Protein AF-A0AA35VMH3-F1 (afdb_monomer_lite)

Foldseek 3Di:
DVLVVLVVPDDAPPVDPPPWEFPDKDWDDFDDDPPDTKIKIWTFTHPVRDTDIDIPSCVSSDDVRNLVNVLVRVVVVCVVCVRVNVSSVVVVVVVVVVVVVVVVVVVVVVVVVVVPPD

Organism: Lactuca saligna (NCBI:txid75948)

Secondary structure (DSSP, 8-state):
-HHHHHHHHS---TT---SS-EEEEEEEEEEE-SSSEEEEEEEEETTTTEEEEEEGGGGGGS-HHHHHHHHHHHGGGTTTSHHHHHHHHHHHHHHHHHHHHHHHHHHHHHHHHHTS--

Sequence (118 aa):
MLFSFYLKYRKPQFKTLSLKNIVALNVYAHVSTENFINIKFKGFRGASRTEDEFTLADLPCMIPYDWISVFLIVLKDENTYEPVVAHLKRMLICYIHEVAKNGYRNSVRSEEKSGSEG

Structure (mmCIF, N/CA/C/O backbone):
data_AF-A0AA35VMH3-F1
#
_entry.id   AF-A0AA35VMH3-F1
#
loop_
_atom_site.group_PDB
_atom_site.id
_atom_site.type_symbol
_atom_site.label_atom_id
_atom_site.label_alt_id
_atom_site.label_comp_id
_atom_site.label_asym_id
_atom_site.label_entity_id
_atom_site.label_seq_id
_atom_site.pdbx_PDB_ins_code
_atom_site.Cartn_x
_atom_site.Cartn_y
_atom_site.Cartn_z
_atom_site.occupancy
_atom_site.B_iso_or_equiv
_atom_site.auth_seq_id
_atom_site.auth_comp_id
_atom_site.auth_asym_id
_atom_site.auth_atom_id
_atom_site.pdbx_PDB_model_num
ATOM 1 N N . MET A 1 1 ? 6.468 -16.378 -5.396 1.00 56.69 1 MET A N 1
ATOM 2 C CA . MET A 1 1 ? 6.722 -15.045 -4.802 1.00 56.69 1 MET A CA 1
ATOM 3 C C . MET A 1 1 ? 5.386 -14.347 -4.599 1.00 56.69 1 MET A C 1
ATOM 5 O O . MET A 1 1 ? 4.541 -14.467 -5.477 1.00 56.69 1 MET A O 1
ATOM 9 N N . LEU A 1 2 ? 5.186 -13.643 -3.480 1.00 53.53 2 LEU A N 1
ATOM 10 C CA . LEU A 1 2 ? 3.941 -12.920 -3.163 1.00 53.53 2 LEU A CA 1
ATOM 11 C C . LEU A 1 2 ? 3.524 -11.966 -4.303 1.00 53.53 2 LEU A C 1
ATOM 13 O O . LEU A 1 2 ? 2.360 -11.889 -4.671 1.00 53.53 2 LEU A O 1
ATOM 17 N N . PHE A 1 3 ? 4.506 -11.333 -4.946 1.00 53.62 3 PHE A N 1
ATOM 18 C CA . PHE A 1 3 ? 4.306 -10.479 -6.115 1.00 53.62 3 PHE A CA 1
ATOM 19 C C . PHE A 1 3 ? 3.762 -11.240 -7.336 1.00 53.62 3 PHE A C 1
ATOM 21 O O . PHE A 1 3 ? 2.778 -10.835 -7.943 1.00 53.62 3 PHE A O 1
ATOM 28 N N . SER A 1 4 ? 4.352 -12.396 -7.656 1.00 52.53 4 SER A N 1
ATOM 29 C CA . SER A 1 4 ? 3.890 -13.286 -8.733 1.00 52.53 4 SER A CA 1
ATOM 30 C C . SER A 1 4 ? 2.501 -13.864 -8.448 1.00 52.53 4 SER A C 1
ATOM 32 O O . SER A 1 4 ? 1.733 -14.093 -9.376 1.00 52.53 4 SER A O 1
ATOM 34 N N . PHE A 1 5 ? 2.182 -14.100 -7.171 1.00 54.41 5 PHE A N 1
ATOM 35 C CA . PHE A 1 5 ? 0.844 -14.485 -6.729 1.00 54.41 5 PHE A CA 1
ATOM 36 C C . PHE A 1 5 ? -0.146 -13.360 -7.049 1.00 54.41 5 PHE A C 1
ATOM 38 O O . PHE A 1 5 ? -1.095 -13.593 -7.785 1.00 54.41 5 PHE A O 1
ATOM 45 N N . TYR A 1 6 ? 0.122 -12.120 -6.638 1.00 53.25 6 TYR A N 1
ATOM 46 C CA . TYR A 1 6 ? -0.766 -10.994 -6.939 1.00 53.25 6 TYR A CA 1
ATOM 47 C C . TYR A 1 6 ? -0.909 -10.688 -8.440 1.00 53.25 6 TYR A C 1
ATOM 49 O O . TYR A 1 6 ? -2.023 -10.461 -8.909 1.00 53.25 6 TYR A O 1
ATOM 57 N N . LEU A 1 7 ? 0.178 -10.777 -9.215 1.00 54.19 7 LEU A N 1
ATOM 58 C CA . LEU A 1 7 ? 0.146 -10.625 -10.677 1.00 54.19 7 LEU A CA 1
ATOM 59 C C . LEU A 1 7 ? -0.674 -11.719 -11.382 1.00 54.19 7 LEU A C 1
ATOM 61 O O . LEU A 1 7 ? -1.235 -11.473 -12.447 1.00 54.19 7 LEU A O 1
ATOM 65 N N . LYS A 1 8 ? -0.763 -12.924 -10.801 1.00 49.41 8 LYS A N 1
ATOM 66 C CA . LYS A 1 8 ? -1.553 -14.038 -11.351 1.00 49.41 8 LYS A CA 1
ATOM 67 C C . LYS A 1 8 ? -3.061 -13.821 -11.186 1.00 49.41 8 LYS A C 1
ATOM 69 O O . LYS A 1 8 ? -3.828 -14.345 -11.990 1.00 49.41 8 LYS A O 1
ATOM 74 N N . TYR A 1 9 ? -3.489 -13.071 -10.166 1.00 47.94 9 TYR A N 1
ATOM 75 C CA . TYR A 1 9 ? -4.901 -12.980 -9.780 1.00 47.94 9 TYR A CA 1
ATOM 76 C C . TYR A 1 9 ? -5.647 -11.729 -10.260 1.00 47.94 9 TYR A C 1
ATOM 78 O O . TYR A 1 9 ? -6.870 -11.709 -10.124 1.00 47.94 9 TYR A O 1
ATOM 86 N N . ARG A 1 10 ? -5.009 -10.723 -10.885 1.00 46.03 10 ARG A N 1
ATOM 87 C CA . ARG A 1 10 ? -5.757 -9.616 -11.516 1.00 46.03 10 ARG A CA 1
ATOM 88 C C . ARG A 1 10 ? -5.096 -9.001 -12.746 1.00 46.03 10 ARG A C 1
ATOM 90 O O . ARG A 1 10 ? -3.887 -8.817 -12.820 1.00 46.03 10 ARG A O 1
ATOM 97 N N . LYS A 1 11 ? -5.964 -8.615 -13.693 1.00 45.16 11 LYS A N 1
ATOM 98 C CA . LYS A 1 11 ? -5.646 -7.727 -14.817 1.00 45.16 11 LYS A CA 1
ATOM 99 C C . LYS A 1 11 ? -5.050 -6.432 -14.260 1.00 45.16 11 LYS A C 1
ATOM 101 O O . LYS A 1 11 ? -5.682 -5.824 -13.394 1.00 45.16 11 LYS A O 1
ATOM 106 N N . PRO A 1 12 ? -3.892 -5.982 -14.754 1.00 43.97 12 PRO A N 1
ATOM 107 C CA . PRO A 1 12 ? -3.302 -4.767 -14.243 1.00 43.97 12 PRO A CA 1
ATOM 108 C C . PRO A 1 12 ? -4.200 -3.570 -14.560 1.00 43.97 12 PRO A C 1
ATOM 110 O O . PRO A 1 12 ? -4.542 -3.321 -15.718 1.00 43.97 12 PRO A O 1
ATOM 113 N N . GLN A 1 13 ? -4.544 -2.789 -13.539 1.00 44.75 13 GLN A N 1
ATOM 114 C CA . GLN A 1 13 ? -5.214 -1.501 -13.712 1.00 44.75 13 GLN A CA 1
ATOM 115 C C . GLN A 1 13 ? -4.227 -0.405 -14.166 1.00 44.75 13 GLN A C 1
ATOM 117 O O . GLN A 1 13 ? -4.384 0.761 -13.821 1.00 44.75 13 GLN A O 1
ATOM 122 N N . PHE A 1 14 ? -3.237 -0.737 -15.011 1.00 41.44 14 PHE A N 1
ATOM 123 C CA . PHE A 1 14 ? -2.315 0.242 -15.614 1.00 41.44 14 PHE A CA 1
ATOM 124 C C . PHE A 1 14 ? -3.033 1.312 -16.464 1.00 41.44 14 PHE A C 1
ATOM 126 O O . PHE A 1 14 ? -2.387 2.222 -16.972 1.00 41.44 14 PHE A O 1
ATOM 133 N N . LYS A 1 15 ? -4.360 1.227 -16.647 1.00 38.56 15 LYS A N 1
ATOM 134 C CA . LYS A 1 15 ? -5.138 2.184 -17.444 1.00 38.56 15 LYS A CA 1
ATOM 135 C C . LYS A 1 15 ? -5.468 3.498 -16.734 1.00 38.56 15 LYS A C 1
ATOM 137 O O . LYS A 1 15 ? -5.843 4.442 -17.419 1.00 38.56 15 LYS A O 1
ATOM 142 N N . THR A 1 16 ? -5.285 3.603 -15.423 1.00 42.56 16 THR A N 1
ATOM 143 C CA . THR A 1 16 ? -5.540 4.849 -14.684 1.00 42.56 16 THR A CA 1
ATOM 144 C C . THR A 1 16 ? -4.328 5.204 -13.838 1.00 42.56 16 THR A C 1
ATOM 146 O O . THR A 1 16 ? -4.312 5.050 -12.621 1.00 42.56 16 THR A O 1
ATOM 149 N N . LEU A 1 17 ? -3.288 5.700 -14.512 1.00 42.31 17 LEU A N 1
ATOM 150 C CA . LEU A 1 17 ? -2.278 6.553 -13.891 1.00 42.31 17 LEU A CA 1
ATOM 151 C C . LEU A 1 17 ? -2.994 7.781 -13.315 1.00 42.31 17 LEU A C 1
ATOM 153 O O . LEU A 1 17 ? -3.210 8.777 -14.003 1.00 42.31 17 LEU A O 1
ATOM 157 N N . SER A 1 18 ? -3.386 7.716 -12.046 1.00 49.50 18 SER A N 1
ATOM 158 C CA . SER A 1 18 ? -3.671 8.936 -11.308 1.00 49.50 18 SER A CA 1
ATOM 159 C C . SER A 1 18 ? -2.332 9.624 -11.060 1.00 49.50 18 SER A C 1
ATOM 161 O O . SER A 1 18 ? -1.568 9.203 -10.198 1.00 49.50 18 SER A O 1
ATOM 163 N N . LEU A 1 19 ? -2.061 10.713 -11.786 1.00 51.72 19 LEU A N 1
ATOM 164 C CA . LEU A 1 19 ? -0.943 11.633 -11.507 1.00 51.72 19 LEU A CA 1
ATOM 165 C C . LEU A 1 19 ? -1.027 12.262 -10.102 1.00 51.72 19 LEU A C 1
ATOM 167 O O . LEU A 1 19 ? -0.118 12.966 -9.670 1.00 51.72 19 LEU A O 1
ATOM 171 N N . LYS A 1 20 ? -2.143 12.054 -9.397 1.00 64.94 20 LYS A N 1
ATOM 172 C CA . LYS A 1 20 ? -2.372 12.544 -8.045 1.00 64.94 20 LYS A CA 1
ATOM 173 C C . LYS A 1 20 ? -2.003 11.461 -7.033 1.00 64.94 20 LYS A C 1
ATOM 175 O O . LYS A 1 20 ? -2.699 10.446 -6.910 1.00 64.94 20 LYS A O 1
ATOM 180 N N . ASN A 1 21 ? -0.936 11.736 -6.292 1.00 71.25 21 ASN A N 1
ATOM 181 C CA . ASN A 1 21 ? -0.463 10.930 -5.171 1.00 71.25 21 ASN A CA 1
ATOM 182 C C . ASN A 1 21 ? -1.489 10.916 -4.032 1.00 71.25 21 ASN A C 1
ATOM 184 O O . ASN A 1 21 ? -2.219 11.896 -3.838 1.00 71.25 21 ASN A O 1
ATOM 188 N N . ILE A 1 22 ? -1.509 9.830 -3.257 1.00 82.62 22 ILE A N 1
ATOM 189 C CA . ILE A 1 22 ? -2.241 9.768 -1.986 1.00 82.62 22 ILE A CA 1
ATOM 190 C C . ILE A 1 22 ? -1.551 10.710 -0.993 1.00 82.62 22 ILE A C 1
ATOM 192 O O . ILE A 1 22 ? -0.377 10.536 -0.675 1.00 82.62 22 ILE A O 1
ATOM 196 N N . VAL A 1 23 ? -2.276 11.722 -0.515 1.00 82.81 23 VAL A N 1
ATOM 197 C CA . VAL A 1 23 ? -1.760 12.742 0.418 1.00 82.81 23 VAL A CA 1
ATOM 198 C C . VAL A 1 23 ? -2.297 12.578 1.839 1.00 82.81 23 VAL A C 1
ATOM 200 O O . VAL A 1 23 ? -1.699 13.088 2.783 1.00 82.81 23 VAL A 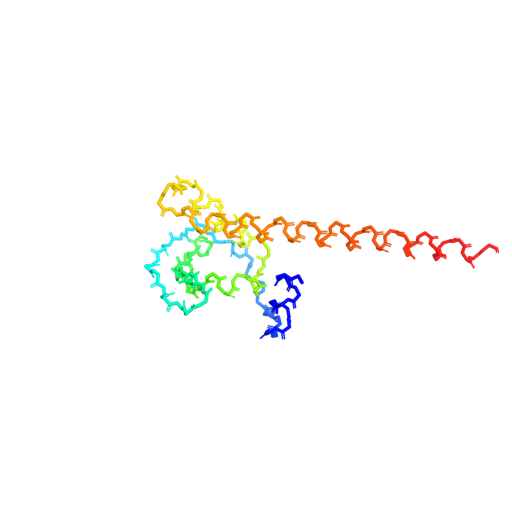O 1
ATOM 203 N N . ALA A 1 24 ? -3.412 11.867 1.999 1.00 83.31 24 ALA A N 1
ATOM 204 C CA . ALA A 1 24 ? -4.006 11.549 3.290 1.00 83.31 24 ALA A CA 1
ATOM 205 C C . ALA A 1 24 ? -4.733 10.203 3.224 1.00 83.31 24 ALA A C 1
ATOM 207 O O . ALA A 1 24 ? -5.142 9.761 2.148 1.00 83.31 24 ALA A O 1
ATOM 208 N N . LEU A 1 25 ? -4.891 9.572 4.385 1.00 85.06 25 LEU A N 1
ATOM 209 C CA . LEU A 1 25 ? -5.444 8.234 4.528 1.00 85.06 25 LEU A CA 1
ATOM 210 C C . LEU A 1 25 ? -6.309 8.186 5.789 1.00 85.06 25 LEU A C 1
ATOM 212 O O . LEU A 1 25 ? -5.826 8.517 6.868 1.00 85.06 25 LEU A O 1
ATOM 216 N N . ASN A 1 26 ? -7.549 7.725 5.658 1.00 85.06 26 ASN A N 1
ATOM 217 C CA . ASN A 1 26 ? -8.333 7.251 6.792 1.00 85.06 26 ASN A CA 1
ATOM 218 C C . ASN A 1 26 ? -8.294 5.724 6.787 1.00 85.06 26 ASN A C 1
ATOM 220 O O . ASN A 1 26 ? -8.700 5.092 5.806 1.00 85.06 26 ASN A O 1
ATOM 224 N N . VAL A 1 27 ? -7.791 5.142 7.872 1.00 79.25 27 VAL A N 1
ATOM 225 C CA . VAL A 1 27 ? -7.752 3.691 8.063 1.00 79.25 27 VAL A CA 1
ATOM 226 C C . VAL A 1 27 ? -9.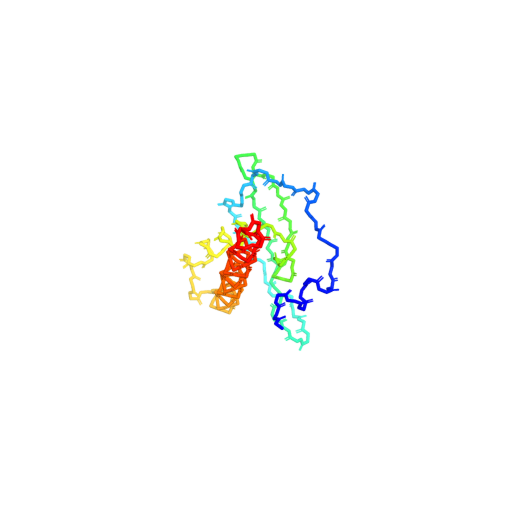062 3.263 8.713 1.00 79.25 27 VAL A C 1
ATOM 228 O O . VAL A 1 27 ? -9.384 3.702 9.813 1.00 79.25 27 VAL A O 1
ATOM 231 N N . TYR A 1 28 ? -9.832 2.425 8.025 1.00 74.31 28 TYR A N 1
ATOM 232 C CA . TYR A 1 28 ? -11.043 1.821 8.572 1.00 74.31 28 TYR A CA 1
ATOM 233 C C . TYR A 1 28 ? -10.703 0.455 9.160 1.00 74.31 28 TYR A C 1
ATOM 235 O O . TYR A 1 28 ? -9.790 -0.228 8.691 1.00 74.31 28 TYR A O 1
ATOM 243 N N . ALA A 1 29 ? -11.437 0.075 10.208 1.00 64.75 29 ALA A N 1
ATOM 244 C CA . ALA A 1 29 ? -11.217 -1.163 10.942 1.00 64.75 29 ALA A CA 1
ATOM 245 C C . ALA A 1 29 ? -11.168 -2.399 10.023 1.00 64.75 29 ALA A C 1
ATOM 247 O O . ALA A 1 29 ? -11.724 -2.416 8.923 1.00 64.75 29 ALA A O 1
ATOM 248 N N . HIS A 1 30 ? -10.480 -3.431 10.511 1.00 66.00 30 HIS A N 1
ATOM 249 C CA . HIS A 1 30 ? -10.248 -4.697 9.824 1.00 66.00 30 HIS A CA 1
ATOM 250 C C . HIS A 1 30 ? -11.479 -5.255 9.109 1.00 66.00 30 HIS A C 1
ATOM 252 O O . HIS A 1 30 ? -12.534 -5.456 9.710 1.00 66.00 30 HIS A O 1
ATOM 258 N N . VAL A 1 31 ? -11.274 -5.667 7.863 1.00 59.47 31 VAL A N 1
ATOM 259 C CA . VAL A 1 31 ? -12.091 -6.693 7.232 1.00 59.47 31 VAL A CA 1
ATOM 260 C C . VAL A 1 31 ? -11.441 -8.028 7.581 1.00 59.47 31 VAL A C 1
ATOM 262 O O . VAL A 1 31 ? -10.373 -8.367 7.065 1.00 59.47 31 VAL A O 1
ATOM 265 N N . SER A 1 32 ? -12.052 -8.763 8.512 1.00 52.28 32 SER A N 1
ATOM 266 C CA . SER A 1 32 ? -11.607 -10.120 8.828 1.00 52.28 32 SER A CA 1
ATOM 267 C C . SER A 1 32 ? -11.762 -10.980 7.578 1.00 52.28 32 SER A C 1
ATOM 269 O O . SER A 1 32 ? -12.869 -11.151 7.069 1.00 52.28 32 SER A O 1
ATOM 271 N N . THR A 1 33 ? -10.649 -11.488 7.062 1.00 57.91 33 THR A N 1
ATOM 272 C CA . THR A 1 33 ? -10.658 -12.565 6.073 1.00 57.91 33 THR A CA 1
ATOM 273 C C . THR A 1 33 ? -9.995 -13.776 6.712 1.00 57.91 33 THR A C 1
ATOM 275 O O . THR A 1 33 ? -9.100 -13.615 7.540 1.00 57.91 33 THR A O 1
ATOM 278 N N . GLU A 1 34 ? -10.415 -14.985 6.341 1.00 54.31 34 GLU A N 1
ATOM 279 C CA . GLU A 1 34 ? -9.956 -16.236 6.973 1.00 54.31 34 GLU A CA 1
ATOM 280 C C . GLU A 1 34 ? -8.427 -16.428 6.941 1.00 54.31 34 GLU A C 1
ATOM 282 O O . GLU A 1 34 ? -7.884 -17.150 7.769 1.00 54.31 34 GLU A O 1
ATOM 287 N N . ASN A 1 35 ? -7.726 -15.767 6.010 1.00 58.09 35 ASN A N 1
ATOM 288 C CA . ASN A 1 35 ? -6.310 -16.019 5.724 1.00 58.09 35 ASN A CA 1
ATOM 289 C C . ASN A 1 35 ? -5.387 -14.809 5.933 1.00 58.09 35 ASN A C 1
ATOM 291 O O . ASN A 1 35 ? -4.170 -14.981 6.014 1.00 58.09 35 ASN A O 1
ATOM 295 N N . PHE A 1 36 ? -5.921 -13.584 5.972 1.00 62.66 36 PHE A N 1
ATOM 296 C CA . PHE A 1 36 ? -5.112 -12.381 6.163 1.00 62.66 36 PHE A CA 1
ATOM 297 C C . PHE A 1 36 ? -5.917 -11.191 6.690 1.00 62.66 36 PHE A C 1
ATOM 299 O O . PHE A 1 36 ? -7.127 -11.059 6.507 1.00 62.66 36 PHE A O 1
ATOM 306 N N . ILE A 1 37 ? -5.200 -10.271 7.318 1.00 67.62 37 ILE A N 1
ATOM 307 C CA . ILE A 1 37 ? -5.718 -8.974 7.730 1.00 67.62 37 ILE A CA 1
ATOM 308 C C . ILE A 1 37 ? -5.895 -8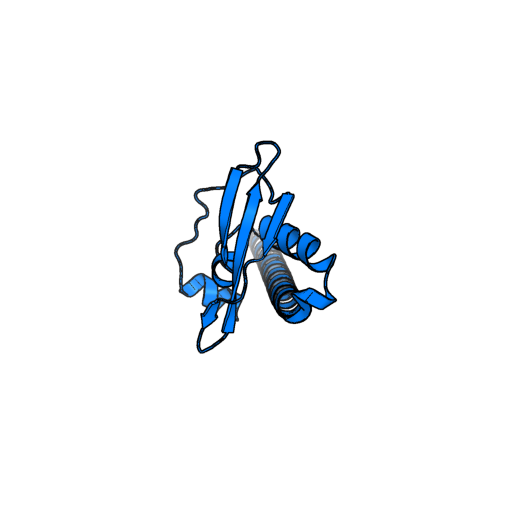.116 6.473 1.00 67.62 37 ILE A C 1
ATOM 310 O O . ILE A 1 37 ? -4.906 -7.660 5.898 1.00 67.62 37 ILE A O 1
ATOM 314 N N . ASN A 1 38 ? -7.136 -7.916 6.019 1.00 74.56 38 ASN A N 1
ATOM 315 C CA . ASN A 1 38 ? -7.424 -6.963 4.951 1.00 74.56 38 ASN A CA 1
ATOM 316 C C . ASN A 1 38 ? -7.953 -5.676 5.577 1.00 74.56 38 ASN A C 1
ATOM 318 O O . ASN A 1 38 ? -8.988 -5.669 6.236 1.00 74.56 38 ASN A O 1
ATOM 322 N N . ILE A 1 39 ? -7.239 -4.577 5.390 1.00 80.50 39 ILE A N 1
ATOM 323 C CA . ILE A 1 39 ? -7.618 -3.286 5.965 1.00 80.50 39 ILE A CA 1
ATOM 324 C C . ILE A 1 39 ? -8.164 -2.421 4.856 1.00 80.50 39 ILE A C 1
ATOM 326 O O . ILE A 1 39 ? -7.585 -2.382 3.769 1.00 80.50 39 ILE A O 1
ATOM 330 N N . LYS A 1 40 ? -9.284 -1.758 5.135 1.00 85.81 40 LYS A N 1
ATOM 331 C CA . LYS A 1 40 ? -9.898 -0.818 4.212 1.00 85.81 40 LYS A CA 1
ATOM 332 C C . LYS A 1 40 ? -9.342 0.575 4.476 1.00 85.81 40 LYS A C 1
ATOM 334 O O . LYS A 1 40 ? -9.275 1.037 5.612 1.00 85.81 40 LYS A O 1
ATOM 339 N N . PHE A 1 41 ? -8.973 1.252 3.409 1.00 86.19 41 PHE A N 1
ATOM 340 C CA . PHE A 1 41 ? -8.483 2.613 3.419 1.00 86.19 41 PHE A CA 1
ATOM 341 C C . PHE A 1 41 ? -9.434 3.493 2.625 1.00 86.19 41 PHE A C 1
ATOM 343 O O . PHE A 1 41 ? -9.980 3.075 1.606 1.00 86.19 41 PHE A O 1
ATOM 350 N N . LYS A 1 42 ? -9.572 4.737 3.071 1.00 88.56 42 LYS A N 1
ATOM 351 C CA . LYS A 1 42 ? -10.054 5.838 2.242 1.00 88.56 42 LYS A CA 1
ATOM 352 C C . LYS A 1 42 ? -8.878 6.778 2.028 1.00 88.56 42 LYS A C 1
ATOM 354 O O . LYS A 1 42 ? -8.430 7.436 2.968 1.00 88.56 42 LYS A O 1
ATOM 359 N N . GLY A 1 43 ? -8.327 6.766 0.823 1.00 86.00 43 GLY A N 1
ATOM 360 C CA . GLY A 1 43 ? -7.246 7.650 0.416 1.00 86.00 43 GLY A CA 1
ATOM 361 C C . GLY A 1 43 ? -7.785 8.922 -0.217 1.00 86.00 43 GLY A C 1
ATOM 362 O O . GLY A 1 43 ? -8.780 8.903 -0.936 1.00 86.00 43 GLY A O 1
ATOM 363 N N . PHE A 1 44 ? -7.089 10.028 0.014 1.00 85.50 44 PHE A N 1
ATOM 364 C CA . PHE A 1 44 ? -7.365 11.298 -0.647 1.00 85.50 44 PHE A CA 1
ATOM 365 C C . PHE A 1 44 ? -6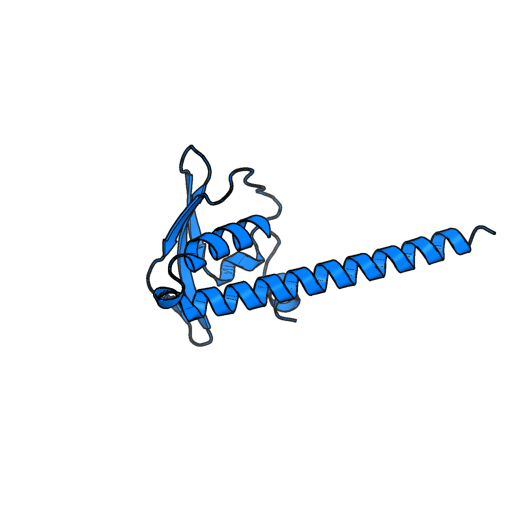.220 11.630 -1.592 1.00 85.50 44 PHE A C 1
ATOM 367 O O . PHE A 1 44 ? -5.059 11.660 -1.175 1.00 85.50 44 PHE A O 1
ATOM 374 N N . ARG A 1 45 ? -6.540 11.890 -2.862 1.00 85.25 45 ARG A N 1
ATOM 375 C CA . ARG A 1 45 ? -5.555 12.143 -3.915 1.00 85.25 45 ARG A CA 1
ATOM 376 C C . ARG A 1 45 ? -5.483 13.610 -4.319 1.00 85.25 45 ARG A C 1
ATOM 378 O O . ARG A 1 45 ? -6.485 14.224 -4.696 1.00 85.25 45 ARG A O 1
ATOM 385 N N . GLY A 1 46 ? -4.257 14.136 -4.335 1.00 77.44 46 GLY A N 1
ATOM 386 C CA . GLY A 1 46 ? -3.932 15.482 -4.816 1.00 77.44 46 GLY A CA 1
ATOM 387 C C . GLY A 1 46 ? -4.641 16.622 -4.069 1.00 77.44 46 GLY A C 1
ATOM 388 O O . GLY A 1 46 ? -5.328 16.423 -3.070 1.00 77.44 46 GLY A O 1
ATOM 389 N N . ALA A 1 47 ? -4.479 17.848 -4.573 1.00 65.94 47 ALA A N 1
ATOM 390 C CA . ALA A 1 47 ? -5.019 19.053 -3.933 1.00 65.94 47 ALA A CA 1
ATOM 391 C C . ALA A 1 47 ? -6.558 19.115 -3.935 1.00 65.94 47 ALA A C 1
ATOM 393 O O . ALA A 1 47 ? -7.153 19.668 -3.016 1.00 65.94 47 ALA A O 1
ATOM 394 N N . SER A 1 48 ? -7.204 18.499 -4.932 1.00 63.94 48 SER A N 1
ATOM 395 C CA . SER A 1 48 ? -8.668 18.411 -5.024 1.00 63.94 48 SER A CA 1
ATOM 396 C C . SER A 1 48 ? -9.285 17.389 -4.065 1.00 63.94 48 SER A C 1
ATOM 398 O O . SER A 1 48 ? -10.503 17.251 -4.066 1.00 63.94 48 SER A O 1
ATOM 400 N N . ARG A 1 49 ? -8.463 16.656 -3.292 1.00 68.62 49 ARG A N 1
ATOM 401 C CA . ARG A 1 49 ? -8.876 15.611 -2.338 1.00 68.62 49 ARG A CA 1
ATOM 402 C C . ARG A 1 49 ? -9.911 14.652 -2.921 1.00 68.62 49 ARG A C 1
ATOM 404 O O . ARG A 1 49 ? -10.905 14.337 -2.274 1.00 68.62 49 ARG A O 1
ATOM 411 N N . THR A 1 50 ? -9.671 14.196 -4.150 1.00 79.69 50 THR A N 1
ATOM 412 C CA . THR A 1 50 ? -10.522 13.165 -4.744 1.00 79.69 50 THR A CA 1
ATOM 413 C C . THR A 1 50 ? -10.403 11.917 -3.878 1.00 79.69 50 THR A C 1
ATOM 415 O O . THR A 1 50 ? -9.292 11.525 -3.514 1.00 79.69 50 THR A O 1
ATOM 418 N N . GLU A 1 51 ? -11.543 11.376 -3.476 1.00 82.94 51 GLU A N 1
ATOM 419 C CA . GLU A 1 51 ? -11.628 10.304 -2.498 1.00 82.94 51 GLU A CA 1
ATOM 420 C C . GLU A 1 51 ? -11.713 8.952 -3.205 1.00 82.94 51 GLU A C 1
ATOM 422 O O . GLU A 1 51 ? -12.586 8.760 -4.047 1.00 82.94 51 GLU A O 1
ATOM 427 N N . ASP A 1 52 ? -10.830 8.030 -2.826 1.00 84.06 52 ASP A N 1
ATOM 428 C CA . ASP A 1 52 ? -10.814 6.655 -3.316 1.00 84.06 52 ASP A CA 1
ATOM 429 C C . ASP A 1 52 ? -10.800 5.681 -2.136 1.00 84.06 52 ASP A C 1
ATOM 431 O O . ASP A 1 52 ? -10.027 5.838 -1.187 1.00 84.06 52 ASP A O 1
ATOM 435 N N . GLU A 1 53 ? -11.605 4.626 -2.217 1.00 86.19 53 GLU A N 1
ATOM 436 C CA . GLU A 1 53 ? -11.558 3.513 -1.272 1.00 86.19 53 GLU A CA 1
ATOM 437 C C . GLU A 1 53 ? -10.803 2.326 -1.875 1.00 86.19 53 GLU A C 1
ATOM 439 O O . GLU A 1 53 ? -11.035 1.943 -3.020 1.00 86.19 53 GLU A O 1
ATOM 444 N N . PHE A 1 54 ? -9.904 1.727 -1.098 1.00 84.81 54 PHE A N 1
ATOM 445 C CA . PHE A 1 54 ? -9.122 0.554 -1.502 1.00 84.81 54 PHE A CA 1
ATOM 446 C C . PHE A 1 54 ? -8.733 -0.269 -0.275 1.00 84.81 54 PHE A C 1
ATOM 448 O O . PHE A 1 54 ? -8.834 0.211 0.854 1.00 84.81 54 PHE A O 1
ATOM 455 N N . THR A 1 55 ? -8.284 -1.508 -0.462 1.00 84.88 55 THR A N 1
ATOM 456 C CA . THR A 1 55 ? -7.813 -2.348 0.648 1.00 84.88 55 THR A CA 1
ATOM 457 C C . THR A 1 55 ? -6.345 -2.752 0.511 1.00 84.88 55 THR A C 1
ATOM 459 O O . THR A 1 55 ? -5.722 -2.548 -0.531 1.00 84.88 55 THR A O 1
ATOM 462 N N . LEU A 1 56 ? -5.768 -3.361 1.558 1.00 79.12 56 LEU A N 1
ATOM 463 C CA . LEU A 1 56 ? -4.415 -3.944 1.491 1.00 79.12 56 LEU A CA 1
ATOM 464 C C . LEU A 1 56 ? -4.258 -4.913 0.303 1.00 79.12 56 LEU A C 1
ATOM 466 O O . LEU A 1 56 ? -3.226 -4.913 -0.360 1.00 79.12 56 LEU A O 1
ATOM 470 N N . ALA A 1 57 ? -5.293 -5.702 0.006 1.00 79.88 57 ALA A N 1
ATOM 471 C CA . ALA A 1 57 ? -5.317 -6.618 -1.136 1.00 79.88 57 ALA A CA 1
ATOM 472 C C . ALA A 1 57 ? -5.318 -5.920 -2.512 1.00 79.88 57 ALA A C 1
ATOM 474 O O . ALA A 1 57 ? -4.919 -6.538 -3.500 1.00 79.88 57 ALA A O 1
ATOM 475 N N . ASP A 1 58 ? -5.747 -4.657 -2.590 1.00 80.88 58 ASP A N 1
ATOM 476 C CA . ASP A 1 58 ? -5.734 -3.882 -3.833 1.00 80.88 58 ASP A CA 1
ATOM 477 C C . ASP A 1 58 ? -4.367 -3.247 -4.105 1.00 80.88 58 ASP A C 1
ATOM 479 O O . ASP A 1 58 ? -4.050 -2.990 -5.268 1.00 80.88 58 ASP A O 1
ATOM 483 N N . LEU A 1 59 ? -3.533 -3.046 -3.070 1.00 79.19 59 LEU A N 1
ATOM 484 C CA . LEU A 1 59 ? -2.217 -2.409 -3.201 1.00 79.19 59 LEU A CA 1
ATOM 485 C C . LEU A 1 59 ? -1.398 -2.992 -4.355 1.00 79.19 59 LEU A C 1
ATOM 487 O O . LEU A 1 59 ? -1.008 -2.212 -5.210 1.00 79.19 59 LEU A O 1
ATOM 491 N N . PRO A 1 60 ? -1.201 -4.313 -4.509 1.00 76.69 60 PRO A N 1
ATOM 492 C CA . PRO A 1 60 ? -0.407 -4.859 -5.615 1.00 76.69 60 PRO A CA 1
ATOM 493 C C . PRO A 1 60 ? -0.886 -4.463 -7.023 1.00 76.69 60 PRO A C 1
ATOM 495 O O . PRO A 1 60 ? -0.115 -4.557 -7.974 1.00 76.69 60 PRO A O 1
ATOM 498 N N . CYS A 1 61 ? -2.148 -4.043 -7.170 1.00 75.56 61 CYS A N 1
ATOM 499 C CA . CYS A 1 61 ? -2.722 -3.564 -8.428 1.00 75.56 61 CYS A CA 1
ATOM 500 C C . CYS A 1 61 ? -2.564 -2.045 -8.637 1.00 75.56 61 CYS A C 1
ATOM 502 O O . CYS A 1 61 ? -2.859 -1.554 -9.727 1.00 75.56 61 CYS A O 1
ATOM 504 N N . MET A 1 62 ? -2.137 -1.307 -7.611 1.00 78.94 62 MET A N 1
ATOM 505 C CA . MET A 1 62 ? -1.872 0.133 -7.646 1.00 78.94 62 MET A CA 1
ATOM 506 C C . MET A 1 62 ? -0.441 0.417 -8.119 1.00 78.94 62 MET A C 1
ATOM 508 O O . MET A 1 62 ? 0.399 -0.478 -8.203 1.00 78.94 62 MET A O 1
ATOM 512 N N . ILE A 1 63 ? -0.141 1.681 -8.420 1.00 78.62 63 ILE A N 1
ATOM 513 C CA . ILE A 1 63 ? 1.225 2.076 -8.774 1.00 78.62 63 ILE A CA 1
ATOM 514 C C . ILE A 1 63 ? 2.139 2.020 -7.534 1.00 78.62 63 ILE A C 1
ATOM 516 O O . ILE A 1 63 ? 1.707 2.413 -6.451 1.00 78.62 63 ILE A O 1
ATOM 520 N N . PRO A 1 64 ? 3.418 1.618 -7.667 1.00 79.06 64 PRO A N 1
ATOM 521 C CA . PRO A 1 64 ? 4.338 1.503 -6.530 1.00 79.06 64 PRO A CA 1
ATOM 522 C C . PRO A 1 64 ? 4.478 2.776 -5.687 1.00 79.06 64 PRO A C 1
ATOM 524 O O . PRO A 1 64 ? 4.691 2.704 -4.479 1.00 79.06 64 PRO A O 1
ATOM 527 N N . TYR A 1 65 ? 4.324 3.948 -6.312 1.00 81.56 65 TYR A N 1
ATOM 528 C CA . TYR A 1 65 ? 4.354 5.230 -5.612 1.00 81.56 65 TYR A CA 1
ATOM 529 C C . TYR A 1 65 ? 3.243 5.343 -4.559 1.00 81.56 65 TYR A C 1
ATOM 531 O O . TYR A 1 65 ? 3.496 5.812 -3.452 1.00 81.56 65 TYR A O 1
ATOM 539 N N . ASP A 1 66 ? 2.040 4.841 -4.855 1.00 83.50 66 ASP A N 1
ATOM 540 C CA . ASP A 1 66 ? 0.937 4.843 -3.893 1.00 83.50 66 ASP A CA 1
ATOM 541 C C . ASP A 1 66 ? 1.267 3.982 -2.669 1.00 83.50 66 ASP A C 1
ATOM 543 O O . ASP A 1 66 ? 0.907 4.342 -1.551 1.00 83.50 66 ASP A O 1
ATOM 547 N N . TRP A 1 67 ? 2.000 2.877 -2.845 1.00 85.88 67 TRP A N 1
ATOM 548 C CA . TRP A 1 67 ? 2.387 1.997 -1.734 1.00 85.88 67 TRP A CA 1
ATOM 549 C C . TRP A 1 67 ? 3.333 2.716 -0.783 1.00 85.88 67 TRP A C 1
ATOM 551 O O . TRP A 1 67 ? 3.186 2.612 0.433 1.00 85.88 67 TRP A O 1
ATOM 561 N N . ILE A 1 68 ? 4.280 3.473 -1.344 1.00 86.00 68 ILE A N 1
ATOM 562 C CA . ILE A 1 68 ? 5.216 4.301 -0.584 1.00 86.00 68 ILE A CA 1
ATOM 563 C C . ILE A 1 68 ? 4.451 5.398 0.161 1.00 86.00 68 ILE A C 1
ATOM 565 O O . ILE A 1 68 ? 4.689 5.592 1.350 1.00 86.00 68 ILE A O 1
ATOM 569 N N . SER A 1 69 ? 3.504 6.084 -0.490 1.00 88.00 69 SER A N 1
ATOM 570 C CA . SER A 1 69 ? 2.674 7.100 0.170 1.00 88.00 69 SER A CA 1
ATOM 571 C C . SER A 1 69 ? 1.880 6.522 1.340 1.00 88.00 69 SER A C 1
ATOM 573 O O . SER A 1 69 ? 1.916 7.084 2.433 1.00 88.00 69 SER A O 1
ATOM 575 N N . VAL A 1 70 ? 1.212 5.380 1.146 1.00 88.38 70 VAL A N 1
ATOM 576 C CA . VAL A 1 70 ? 0.475 4.694 2.217 1.00 88.38 70 VAL A CA 1
ATOM 577 C C . VAL A 1 70 ? 1.423 4.330 3.356 1.00 88.38 70 VAL A C 1
ATOM 579 O O . VAL A 1 70 ? 1.136 4.676 4.499 1.00 88.38 70 VAL A O 1
ATOM 582 N N . PHE A 1 71 ? 2.570 3.715 3.047 1.00 89.81 71 PHE A N 1
ATOM 583 C CA . PHE A 1 71 ? 3.591 3.345 4.028 1.00 89.81 71 PHE A CA 1
ATOM 584 C C . PHE A 1 71 ? 4.063 4.540 4.861 1.00 89.81 71 PHE A C 1
ATOM 586 O O . PHE A 1 71 ? 4.035 4.470 6.085 1.00 89.81 71 PHE A O 1
ATOM 593 N N . LEU A 1 72 ? 4.432 5.652 4.222 1.00 89.31 72 LEU A N 1
ATOM 594 C CA . LEU A 1 72 ? 4.894 6.857 4.915 1.00 89.31 72 LEU A CA 1
ATOM 595 C C . LEU A 1 72 ? 3.815 7.483 5.806 1.00 89.31 72 LEU A C 1
ATOM 597 O O . LEU A 1 72 ? 4.146 8.074 6.832 1.00 89.31 72 LEU A O 1
ATOM 601 N N . ILE A 1 73 ? 2.539 7.377 5.427 1.00 88.50 73 ILE A N 1
ATOM 602 C CA . ILE A 1 73 ? 1.430 7.887 6.238 1.00 88.50 73 ILE A CA 1
ATOM 603 C C . ILE A 1 73 ? 1.225 7.009 7.474 1.00 88.50 73 ILE A C 1
ATOM 605 O O . ILE A 1 73 ? 1.202 7.544 8.580 1.00 88.50 73 ILE A O 1
ATOM 609 N N . VAL A 1 74 ? 1.118 5.684 7.311 1.00 88.00 74 VAL A N 1
ATOM 610 C CA . VAL A 1 74 ? 0.866 4.776 8.447 1.00 88.00 74 VAL A CA 1
ATOM 611 C C . VAL A 1 74 ? 2.064 4.664 9.390 1.00 88.00 74 VAL A C 1
ATOM 613 O O . VAL A 1 74 ? 1.879 4.462 10.584 1.00 88.00 74 VAL A O 1
ATOM 616 N N . LEU A 1 75 ? 3.287 4.867 8.887 1.00 89.31 75 LEU A N 1
ATOM 617 C CA . LEU A 1 75 ? 4.507 4.848 9.697 1.00 89.31 75 LEU A CA 1
ATOM 618 C C . LEU A 1 75 ? 4.529 5.955 10.765 1.00 89.31 75 LEU A C 1
ATOM 620 O O . LEU A 1 75 ? 5.192 5.800 11.785 1.00 89.31 75 LEU A O 1
ATOM 624 N N . LYS A 1 76 ? 3.787 7.056 10.569 1.00 87.88 76 LYS A N 1
ATOM 625 C CA . LYS A 1 76 ? 3.669 8.128 11.575 1.00 87.88 76 LYS A CA 1
ATOM 626 C C . LYS A 1 76 ? 3.020 7.659 12.879 1.00 87.88 76 LYS A C 1
ATOM 628 O O . LYS A 1 76 ? 3.212 8.306 13.902 1.00 87.88 76 LYS A O 1
ATOM 633 N N . ASP A 1 77 ? 2.264 6.567 12.826 1.00 85.75 77 ASP A N 1
ATOM 634 C CA . ASP A 1 77 ? 1.594 5.946 13.966 1.00 85.75 77 ASP A CA 1
ATOM 635 C C . ASP A 1 77 ? 1.818 4.422 13.931 1.00 85.75 77 ASP A C 1
ATOM 637 O O . ASP A 1 77 ? 0.891 3.611 13.915 1.00 85.75 77 ASP A O 1
ATOM 641 N N . GLU A 1 78 ? 3.094 4.025 13.843 1.00 83.88 78 GLU A N 1
ATOM 642 C CA . GLU A 1 78 ? 3.503 2.623 13.674 1.00 83.88 78 GLU A CA 1
ATOM 643 C C . GLU A 1 78 ? 2.965 1.710 14.782 1.00 83.88 78 GLU A C 1
ATOM 645 O O . GLU A 1 78 ? 2.583 0.580 14.493 1.00 83.88 78 GLU A O 1
ATOM 650 N N . ASN A 1 79 ? 2.862 2.199 16.021 1.00 85.56 79 ASN A N 1
ATOM 651 C CA . ASN A 1 79 ? 2.350 1.410 17.145 1.00 85.56 79 ASN A CA 1
ATOM 652 C C . ASN A 1 79 ? 0.885 0.994 16.944 1.00 85.56 79 ASN A C 1
ATOM 654 O O . ASN A 1 79 ? 0.508 -0.120 17.301 1.00 85.56 79 ASN A O 1
ATOM 658 N N . THR A 1 80 ? 0.068 1.867 16.351 1.00 83.62 80 THR A N 1
ATOM 659 C CA . THR A 1 80 ? -1.350 1.593 16.074 1.00 83.62 80 THR A CA 1
ATOM 660 C C . THR A 1 80 ? -1.524 0.685 14.856 1.00 83.62 80 THR A C 1
ATOM 662 O O . THR A 1 80 ? -2.460 -0.113 14.795 1.00 83.62 80 THR A O 1
ATOM 665 N N . TYR A 1 81 ? -0.612 0.774 13.884 1.00 81.88 81 TYR A N 1
ATOM 666 C CA . TYR A 1 81 ? -0.724 0.101 12.588 1.00 81.88 81 TYR A CA 1
ATOM 667 C C . TYR A 1 81 ? 0.374 -0.943 12.326 1.00 81.88 81 TYR A C 1
ATOM 669 O O . TYR A 1 81 ? 0.654 -1.247 11.164 1.00 81.88 81 TYR A O 1
ATOM 677 N N . GLU A 1 82 ? 0.981 -1.523 13.367 1.00 85.12 82 GLU A N 1
ATOM 678 C CA . GLU A 1 82 ? 2.136 -2.433 13.251 1.00 85.12 82 GLU A CA 1
ATOM 679 C C . GLU A 1 82 ? 1.931 -3.553 12.209 1.00 85.12 82 GLU A C 1
ATOM 681 O O . GLU A 1 82 ? 2.774 -3.672 11.310 1.00 85.12 82 GLU A O 1
ATOM 686 N N . PRO A 1 83 ? 0.787 -4.276 12.175 1.00 82.00 83 PRO A N 1
ATOM 687 C CA . PRO A 1 83 ? 0.592 -5.349 11.197 1.00 82.00 83 PRO A CA 1
ATOM 688 C C . PRO A 1 83 ? 0.567 -4.837 9.750 1.00 82.00 83 PRO A C 1
ATOM 690 O O . PRO A 1 83 ? 1.015 -5.511 8.817 1.00 82.00 83 PRO A O 1
ATOM 693 N N . VAL A 1 84 ? 0.061 -3.616 9.555 1.00 82.75 84 VAL A N 1
ATOM 694 C CA . VAL A 1 84 ? -0.036 -2.933 8.256 1.00 82.75 84 VAL A CA 1
ATOM 695 C C . VAL A 1 84 ? 1.349 -2.528 7.783 1.00 82.75 84 VAL A C 1
ATOM 697 O O . VAL A 1 84 ? 1.732 -2.792 6.643 1.00 82.75 84 VAL A O 1
ATOM 700 N N . VAL A 1 85 ? 2.114 -1.918 8.688 1.00 87.25 85 VAL A N 1
ATOM 701 C CA . VAL A 1 85 ? 3.485 -1.475 8.454 1.00 87.25 85 VAL A CA 1
ATOM 702 C C . VAL A 1 85 ? 4.365 -2.675 8.109 1.00 87.25 85 VAL A C 1
ATOM 704 O O . VAL A 1 85 ? 5.096 -2.629 7.118 1.00 87.25 85 VAL A O 1
ATOM 707 N N . ALA A 1 86 ? 4.258 -3.777 8.856 1.00 85.94 86 ALA A N 1
ATOM 708 C CA . ALA A 1 86 ? 4.989 -5.010 8.584 1.00 85.94 86 ALA A CA 1
ATOM 709 C C . ALA A 1 86 ? 4.656 -5.587 7.196 1.00 85.94 86 ALA A C 1
ATOM 711 O O . ALA A 1 86 ? 5.561 -5.995 6.459 1.00 85.94 86 ALA A O 1
ATOM 712 N N . HIS A 1 87 ? 3.378 -5.584 6.801 1.00 83.56 87 HIS A N 1
ATOM 713 C CA . HIS A 1 87 ? 2.958 -6.041 5.475 1.00 83.56 87 HIS A CA 1
ATOM 714 C C . HIS A 1 87 ? 3.521 -5.158 4.351 1.00 83.56 87 HIS A C 1
ATOM 716 O O . HIS A 1 87 ? 4.120 -5.665 3.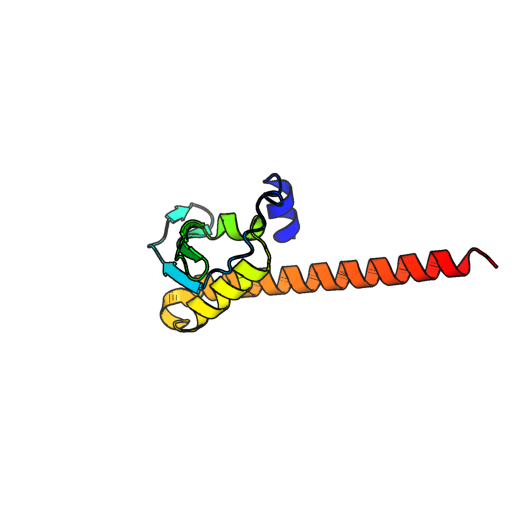399 1.00 83.56 87 HIS A O 1
ATOM 722 N N . LEU A 1 88 ? 3.386 -3.836 4.485 1.00 86.38 88 LEU A N 1
ATOM 723 C CA . LEU A 1 88 ? 3.886 -2.859 3.516 1.00 86.38 88 LEU A CA 1
ATOM 724 C C . LEU A 1 88 ? 5.411 -2.931 3.364 1.00 86.38 88 LEU A C 1
ATOM 726 O O . LEU A 1 88 ? 5.905 -2.942 2.236 1.00 86.38 88 LEU A O 1
ATOM 730 N N . LYS A 1 89 ? 6.159 -3.076 4.470 1.00 88.38 89 LYS A N 1
ATOM 731 C CA . LYS A 1 89 ? 7.619 -3.299 4.447 1.00 88.38 89 LYS A CA 1
ATOM 732 C C . LYS A 1 89 ? 7.971 -4.528 3.604 1.00 88.38 89 LYS A C 1
ATOM 734 O O . LYS A 1 89 ? 8.826 -4.442 2.724 1.00 88.38 89 LYS A O 1
ATOM 739 N N . ARG A 1 90 ? 7.285 -5.661 3.815 1.00 86.81 90 ARG A N 1
ATOM 740 C CA . ARG A 1 90 ? 7.507 -6.891 3.030 1.00 86.81 90 ARG A CA 1
ATOM 741 C C . ARG A 1 90 ? 7.200 -6.686 1.548 1.00 86.81 90 ARG A C 1
ATOM 743 O O . ARG A 1 90 ? 7.997 -7.101 0.711 1.00 86.81 90 ARG A O 1
ATOM 750 N N . MET A 1 91 ? 6.089 -6.025 1.219 1.00 83.50 91 MET A N 1
ATOM 751 C CA . MET A 1 91 ? 5.734 -5.716 -0.170 1.00 83.50 91 MET A CA 1
ATOM 752 C C . MET A 1 91 ? 6.796 -4.858 -0.865 1.00 83.50 91 MET A C 1
ATOM 754 O O . MET A 1 91 ? 7.224 -5.202 -1.967 1.00 83.50 91 MET A O 1
ATOM 758 N N . LEU A 1 92 ? 7.253 -3.781 -0.218 1.00 85.69 92 LEU A N 1
ATOM 759 C CA . LEU A 1 92 ? 8.279 -2.886 -0.759 1.00 85.69 92 LEU A CA 1
ATOM 760 C C . LEU A 1 92 ? 9.611 -3.614 -0.969 1.00 85.69 92 LEU A C 1
ATOM 762 O O . LEU A 1 92 ? 10.207 -3.489 -2.037 1.00 85.69 92 LEU A O 1
ATOM 766 N N . ILE A 1 93 ? 10.045 -4.433 -0.005 1.00 86.25 93 ILE A N 1
ATOM 767 C CA . ILE A 1 93 ? 11.255 -5.259 -0.139 1.00 86.25 93 ILE A CA 1
ATOM 768 C C . ILE A 1 93 ? 11.125 -6.215 -1.329 1.00 86.25 93 ILE A C 1
ATOM 770 O O . ILE A 1 93 ? 12.037 -6.291 -2.150 1.00 86.25 93 ILE A O 1
ATOM 774 N N . CYS A 1 94 ? 9.994 -6.920 -1.461 1.00 82.62 94 CYS A N 1
ATOM 775 C CA . CYS A 1 94 ? 9.760 -7.813 -2.597 1.00 82.62 94 CYS A CA 1
ATOM 776 C C . CYS A 1 94 ? 9.804 -7.066 -3.935 1.00 82.62 94 CYS A C 1
ATOM 778 O O . CYS A 1 94 ? 10.400 -7.570 -4.884 1.00 82.62 94 CYS A O 1
ATOM 780 N N . TYR A 1 95 ? 9.208 -5.875 -4.008 1.00 81.50 95 TYR A N 1
ATOM 781 C CA . TYR A 1 95 ? 9.225 -5.048 -5.210 1.00 81.50 95 TYR A CA 1
ATOM 782 C C . TYR A 1 95 ? 10.644 -4.599 -5.579 1.00 81.50 95 TYR A C 1
ATOM 784 O O . TYR A 1 95 ? 11.064 -4.793 -6.716 1.00 81.50 95 TYR A O 1
ATOM 792 N N . ILE A 1 96 ? 11.412 -4.071 -4.619 1.00 80.62 96 ILE A N 1
ATOM 793 C CA . ILE A 1 96 ? 12.806 -3.650 -4.835 1.00 80.62 96 ILE A CA 1
ATOM 794 C C . ILE A 1 96 ? 13.650 -4.826 -5.333 1.00 80.62 96 ILE A C 1
ATOM 796 O O . ILE A 1 96 ? 14.393 -4.686 -6.302 1.00 80.62 96 ILE A O 1
ATOM 800 N N . HIS A 1 97 ? 13.505 -5.995 -4.704 1.00 81.19 97 HIS A N 1
ATOM 801 C CA . HIS A 1 97 ? 14.251 -7.193 -5.080 1.00 81.19 97 HIS A CA 1
ATOM 802 C C . HIS A 1 97 ? 13.911 -7.651 -6.508 1.00 81.19 97 HIS A C 1
ATOM 804 O O . HIS A 1 97 ? 14.804 -8.001 -7.278 1.00 81.19 97 HIS A O 1
ATOM 810 N N . GLU A 1 98 ? 12.631 -7.612 -6.887 1.00 78.12 98 GLU A N 1
ATOM 811 C CA . GLU A 1 98 ? 12.172 -7.978 -8.230 1.00 78.12 98 GLU A CA 1
ATOM 812 C C . GLU A 1 98 ? 12.660 -6.981 -9.293 1.00 78.12 98 GLU A C 1
ATOM 814 O O . GLU A 1 98 ? 13.144 -7.386 -10.351 1.00 78.12 98 GLU A O 1
ATOM 819 N N . VAL A 1 99 ? 12.599 -5.677 -9.011 1.00 75.88 99 VAL A N 1
ATOM 820 C CA . VAL A 1 99 ? 13.114 -4.634 -9.913 1.00 75.88 99 VAL A CA 1
ATOM 821 C C . VAL A 1 99 ? 14.627 -4.762 -10.089 1.00 75.88 99 VAL A C 1
ATOM 823 O O . VAL A 1 99 ? 15.102 -4.733 -11.222 1.00 75.88 99 VAL A O 1
ATOM 826 N N . ALA A 1 100 ? 15.383 -4.971 -9.006 1.00 77.94 100 ALA A N 1
ATOM 827 C CA . ALA A 1 100 ? 16.833 -5.158 -9.064 1.00 77.94 100 ALA A CA 1
ATOM 828 C C . ALA A 1 100 ? 17.216 -6.398 -9.887 1.00 77.94 100 ALA A C 1
ATOM 830 O O . ALA A 1 100 ? 18.083 -6.330 -10.760 1.00 77.94 100 ALA A O 1
ATOM 831 N N . LYS A 1 101 ? 16.516 -7.518 -9.672 1.00 77.62 101 LYS A N 1
ATOM 832 C CA . LYS A 1 101 ? 16.714 -8.757 -10.434 1.00 77.62 101 LYS A CA 1
ATOM 833 C C . LYS A 1 101 ? 16.433 -8.568 -11.926 1.00 77.62 101 LYS A C 1
ATOM 835 O O . LYS A 1 101 ? 17.192 -9.057 -12.761 1.00 77.62 101 LYS A O 1
ATOM 840 N N . ASN A 1 102 ? 15.356 -7.864 -12.270 1.00 73.81 102 ASN A N 1
ATOM 841 C CA . ASN A 1 102 ? 15.008 -7.591 -13.664 1.00 73.81 102 ASN A CA 1
ATOM 842 C C . ASN A 1 102 ? 15.975 -6.591 -14.317 1.00 73.81 102 ASN A C 1
ATOM 844 O O . ASN A 1 102 ? 16.335 -6.778 -15.477 1.00 73.81 102 ASN A O 1
ATOM 848 N N . GLY A 1 103 ? 16.458 -5.590 -13.575 1.00 70.75 103 GLY A N 1
ATOM 849 C CA . GLY A 1 103 ? 17.517 -4.681 -14.024 1.00 70.75 103 GLY A CA 1
ATOM 850 C C . GLY A 1 103 ? 18.807 -5.426 -14.369 1.00 70.75 103 GLY A C 1
ATOM 851 O O . GLY A 1 103 ? 19.327 -5.266 -15.469 1.00 70.75 103 GLY A O 1
ATOM 852 N N . TYR A 1 104 ? 19.250 -6.321 -13.483 1.00 65.31 104 TYR A N 1
ATOM 853 C CA . TYR A 1 104 ? 20.416 -7.178 -13.716 1.00 65.31 104 TYR A CA 1
ATOM 854 C C . TYR A 1 104 ? 20.234 -8.105 -14.929 1.00 65.31 104 TYR A C 1
ATOM 856 O O . TYR A 1 104 ? 21.112 -8.239 -15.773 1.00 65.31 104 TYR A O 1
ATOM 864 N N . ARG A 1 105 ? 19.058 -8.723 -15.082 1.00 66.06 105 ARG A N 1
ATOM 865 C CA . ARG A 1 105 ? 18.781 -9.586 -16.241 1.00 66.06 105 ARG A CA 1
ATOM 866 C C . ARG A 1 105 ? 18.812 -8.815 -17.565 1.00 66.06 105 ARG A C 1
ATOM 868 O O . ARG A 1 105 ? 19.239 -9.356 -18.582 1.00 66.06 105 ARG A O 1
ATOM 875 N N . ASN A 1 106 ? 18.345 -7.569 -17.556 1.00 64.19 106 ASN A N 1
ATOM 876 C CA . ASN A 1 106 ? 18.343 -6.712 -18.736 1.00 64.19 106 ASN A CA 1
ATOM 877 C C . ASN A 1 106 ? 19.748 -6.201 -19.085 1.00 64.19 106 ASN A C 1
ATOM 879 O O . ASN A 1 106 ? 20.042 -6.096 -20.274 1.00 64.19 106 ASN A O 1
ATOM 883 N N . SER A 1 107 ? 20.619 -5.933 -18.103 1.00 65.69 107 SER A N 1
ATOM 884 C CA . SER A 1 107 ? 22.013 -5.550 -18.373 1.00 65.69 107 SER A CA 1
ATOM 885 C C . SER A 1 107 ? 22.794 -6.696 -19.016 1.00 65.69 107 SER A C 1
ATOM 887 O O . SER A 1 107 ? 23.364 -6.503 -20.084 1.00 65.69 107 SER A O 1
ATOM 889 N N . VAL A 1 108 ? 22.694 -7.912 -18.465 1.00 66.06 108 VAL A N 1
ATOM 890 C CA . VAL A 1 108 ? 23.347 -9.111 -19.026 1.00 66.06 108 VAL A CA 1
ATOM 891 C C . VAL A 1 108 ? 22.881 -9.380 -20.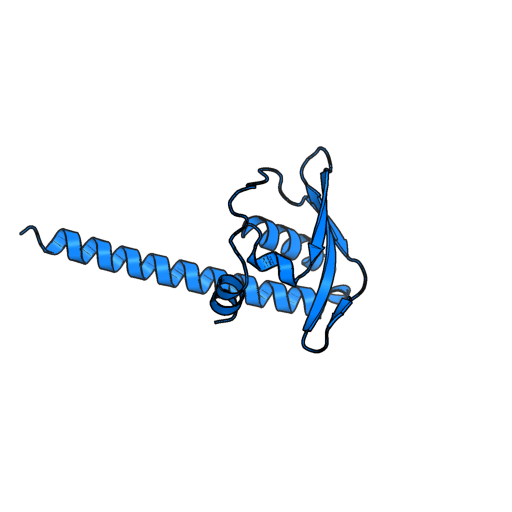463 1.00 66.06 108 VAL A C 1
ATOM 893 O O . VAL A 1 108 ? 23.687 -9.585 -21.364 1.00 66.06 108 VAL A O 1
ATOM 896 N N . ARG A 1 109 ? 21.570 -9.284 -20.725 1.00 63.00 109 ARG A N 1
ATOM 897 C CA . ARG A 1 109 ? 21.011 -9.492 -22.073 1.00 63.00 109 ARG A CA 1
ATOM 898 C C . ARG A 1 109 ? 21.404 -8.399 -23.074 1.00 63.00 109 ARG A C 1
ATOM 900 O O . ARG A 1 109 ? 21.336 -8.624 -24.282 1.00 63.00 109 ARG A O 1
ATOM 907 N N . SER A 1 110 ? 21.740 -7.206 -22.588 1.00 65.56 110 SER A N 1
ATOM 908 C CA . SER A 1 110 ? 22.215 -6.104 -23.429 1.00 65.56 110 SER A CA 1
ATOM 909 C C . SER A 1 110 ? 23.684 -6.308 -23.801 1.00 65.56 110 SER A C 1
ATOM 911 O O . SER A 1 110 ? 24.029 -6.131 -24.964 1.00 65.56 110 SER A O 1
ATOM 913 N N . GLU A 1 111 ? 24.506 -6.778 -22.857 1.00 62.03 111 GLU A N 1
ATOM 914 C CA . GLU A 1 111 ? 25.920 -7.119 -23.073 1.00 62.03 111 GLU A CA 1
ATOM 915 C C . GLU A 1 111 ? 26.103 -8.296 -24.052 1.00 62.03 111 GLU A C 1
ATOM 917 O O . GLU A 1 111 ? 26.926 -8.216 -24.965 1.00 62.03 111 GLU A O 1
ATOM 922 N N . GLU A 1 112 ? 25.280 -9.347 -23.945 1.00 62.94 112 GLU A N 1
ATOM 923 C CA . GLU A 1 112 ? 25.298 -10.504 -24.862 1.00 62.94 112 GLU A CA 1
ATOM 924 C C . GLU A 1 112 ? 24.964 -10.125 -26.317 1.00 62.94 112 GLU A C 1
ATOM 926 O O . GLU A 1 112 ? 25.519 -10.691 -27.263 1.00 62.94 112 GLU A O 1
ATOM 931 N N . LYS A 1 113 ? 24.073 -9.145 -26.516 1.00 61.72 113 LYS A N 1
ATOM 932 C CA . LYS A 1 113 ? 23.721 -8.651 -27.856 1.00 61.72 113 LYS A CA 1
ATOM 933 C C . LYS A 1 113 ? 24.831 -7.808 -28.475 1.00 61.72 113 LYS A C 1
ATOM 935 O O . LYS A 1 113 ? 25.081 -7.950 -29.664 1.00 61.72 113 LYS A O 1
ATOM 940 N N . SER A 1 114 ? 25.516 -6.983 -27.686 1.00 59.94 114 SER A N 1
ATOM 941 C CA . SER A 1 114 ? 26.660 -6.192 -28.162 1.00 59.94 114 SER A CA 1
ATOM 942 C C . SER A 1 114 ? 27.918 -7.023 -28.443 1.00 59.94 114 SER A C 1
ATOM 944 O O . SER A 1 114 ? 28.778 -6.575 -29.190 1.00 59.94 114 SER A O 1
ATOM 946 N N . GLY A 1 115 ? 28.035 -8.226 -27.869 1.00 57.91 115 GLY A N 1
ATOM 947 C CA . GLY A 1 115 ? 29.164 -9.136 -28.105 1.00 57.91 115 GLY A CA 1
ATOM 948 C C . GLY A 1 115 ? 29.003 -10.086 -29.299 1.00 57.91 115 GLY A C 1
ATOM 949 O O . GLY A 1 115 ? 29.935 -10.822 -29.599 1.00 57.91 115 GLY A O 1
ATOM 950 N N . SER A 1 116 ? 27.842 -10.096 -29.964 1.00 56.59 116 SER A N 1
ATOM 951 C CA . SER A 1 116 ? 27.531 -11.030 -31.064 1.00 56.59 116 SER A CA 1
ATOM 952 C C . SER A 1 116 ? 27.603 -10.399 -32.467 1.00 56.59 116 SER A C 1
ATOM 954 O O . SER A 1 116 ? 27.282 -11.070 -33.443 1.00 56.59 116 SER A O 1
ATOM 956 N N . GLU A 1 117 ? 28.008 -9.128 -32.582 1.00 53.12 117 GLU A N 1
ATOM 957 C CA . GLU A 1 117 ? 28.181 -8.406 -33.862 1.00 53.12 117 GLU A CA 1
ATOM 958 C C . GLU A 1 117 ? 29.665 -8.188 -34.249 1.00 53.12 117 GLU A C 1
ATOM 960 O O . GLU A 1 117 ? 29.969 -7.295 -35.037 1.00 53.12 117 GLU A O 1
ATOM 965 N N . GLY A 1 118 ? 30.591 -8.984 -33.696 1.00 42.81 118 GLY A N 1
ATOM 966 C CA . GLY A 1 118 ? 32.037 -8.913 -33.973 1.00 42.81 118 GLY A CA 1
ATOM 967 C C . GLY A 1 118 ? 32.538 -9.970 -34.948 1.00 42.81 118 GLY A C 1
ATOM 968 O O . GLY A 1 118 ? 32.181 -11.152 -34.748 1.00 42.81 118 GLY A O 1
#

Radius of gyration: 17.51 Å; chains: 1; bounding box: 44×35×51 Å

pLDDT: mean 72.17, std 14.44, range [38.56, 89.81]